Protein AF-A0A1U8KD49-F1 (afdb_monomer)

Structure (mmCIF, N/CA/C/O backbone):
data_AF-A0A1U8KD49-F1
#
_entry.id   AF-A0A1U8KD49-F1
#
loop_
_atom_site.group_PDB
_atom_site.id
_atom_site.type_symbol
_atom_site.label_atom_id
_atom_site.label_alt_id
_atom_site.label_comp_id
_atom_site.label_asym_id
_atom_site.label_entity_id
_atom_site.label_seq_id
_atom_site.pdbx_PDB_ins_code
_atom_site.Cartn_x
_atom_site.Cartn_y
_atom_site.Cartn_z
_atom_site.occupancy
_atom_site.B_iso_or_equiv
_atom_site.auth_seq_id
_atom_site.auth_comp_id
_atom_site.auth_asym_id
_atom_site.auth_atom_id
_atom_site.pdbx_PDB_model_num
ATOM 1 N N . MET A 1 1 ? 16.322 -12.429 -17.087 1.00 39.69 1 MET A N 1
ATOM 2 C CA . MET A 1 1 ? 16.325 -11.228 -16.225 1.00 39.69 1 MET A CA 1
ATOM 3 C C . MET A 1 1 ? 15.456 -10.163 -16.872 1.00 39.69 1 MET A C 1
ATOM 5 O O . MET A 1 1 ? 15.787 -9.677 -17.948 1.00 39.69 1 MET A O 1
ATOM 9 N N . MET A 1 2 ? 14.303 -9.875 -16.275 1.00 46.62 2 MET A N 1
ATOM 10 C CA . MET A 1 2 ? 13.375 -8.857 -16.763 1.00 46.62 2 MET A CA 1
ATOM 11 C C . MET A 1 2 ? 13.887 -7.474 -16.328 1.00 46.62 2 MET A C 1
ATOM 13 O O . MET A 1 2 ? 13.907 -7.162 -15.144 1.00 46.62 2 MET A O 1
ATOM 17 N N . HIS A 1 3 ? 14.413 -6.709 -17.286 1.00 48.50 3 HIS A N 1
ATOM 18 C CA . HIS A 1 3 ? 15.120 -5.446 -17.068 1.00 48.50 3 HIS A CA 1
ATOM 19 C C . HIS A 1 3 ? 14.134 -4.336 -16.668 1.00 48.50 3 HIS A C 1
ATOM 21 O O . HIS A 1 3 ? 13.364 -3.903 -17.519 1.00 48.50 3 HIS A O 1
ATOM 27 N N . GLY A 1 4 ? 14.166 -3.895 -15.401 1.00 55.78 4 GLY A N 1
ATOM 28 C CA . GLY A 1 4 ? 13.639 -2.629 -14.843 1.00 55.78 4 GLY A CA 1
ATOM 29 C C . GLY A 1 4 ? 12.175 -2.255 -15.129 1.00 55.78 4 GLY A C 1
ATOM 30 O O . GLY A 1 4 ? 11.352 -2.179 -14.224 1.00 55.78 4 GLY A O 1
ATOM 31 N N . ASN A 1 5 ? 11.826 -2.049 -16.396 1.00 68.94 5 ASN A N 1
ATOM 32 C CA . ASN A 1 5 ? 10.524 -1.573 -16.851 1.00 68.94 5 ASN A CA 1
ATOM 33 C C . ASN A 1 5 ? 9.392 -2.594 -16.621 1.00 68.94 5 ASN A C 1
ATOM 35 O O . ASN A 1 5 ? 8.321 -2.249 -16.133 1.00 68.94 5 ASN A O 1
ATOM 39 N N . SER A 1 6 ? 9.617 -3.879 -16.912 1.00 78.12 6 SER A N 1
ATOM 40 C CA . SER A 1 6 ? 8.563 -4.899 -16.780 1.00 78.12 6 SER A CA 1
ATOM 41 C C . SER A 1 6 ? 8.219 -5.223 -15.325 1.00 78.12 6 SER A C 1
ATOM 43 O O . SER A 1 6 ? 7.054 -5.460 -15.023 1.00 78.12 6 SER A O 1
ATOM 45 N N . ARG A 1 7 ? 9.204 -5.203 -14.413 1.00 83.69 7 ARG A N 1
ATOM 46 C CA . ARG A 1 7 ? 8.958 -5.411 -12.976 1.00 83.69 7 ARG A CA 1
ATOM 47 C C . ARG A 1 7 ? 8.125 -4.271 -12.396 1.00 83.69 7 ARG A C 1
ATOM 49 O O . ARG A 1 7 ? 7.139 -4.536 -11.716 1.00 83.69 7 ARG A O 1
ATOM 56 N N . GLY A 1 8 ? 8.467 -3.027 -12.738 1.00 86.50 8 GLY A N 1
ATOM 57 C CA . GLY A 1 8 ? 7.682 -1.857 -12.349 1.00 86.50 8 GLY A CA 1
ATOM 58 C C . GLY A 1 8 ? 6.231 -1.935 -12.836 1.00 86.50 8 GLY A C 1
ATOM 59 O O . GLY A 1 8 ? 5.314 -1.739 -12.043 1.00 86.50 8 GLY A O 1
ATOM 60 N N . ILE A 1 9 ? 6.016 -2.308 -14.104 1.00 87.31 9 ILE A N 1
ATOM 61 C CA . ILE A 1 9 ? 4.671 -2.482 -14.686 1.00 87.31 9 ILE A CA 1
ATOM 62 C C . ILE A 1 9 ? 3.866 -3.555 -13.939 1.00 87.31 9 ILE A C 1
ATOM 64 O O . ILE A 1 9 ? 2.699 -3.331 -13.620 1.00 87.31 9 ILE A O 1
ATOM 68 N N . VAL A 1 10 ? 4.472 -4.708 -13.637 1.00 91.62 10 VAL A N 1
ATOM 69 C CA . VAL A 1 10 ? 3.797 -5.787 -12.896 1.00 91.62 10 VAL A CA 1
ATOM 70 C C . VAL A 1 10 ? 3.425 -5.331 -11.485 1.00 91.62 10 VAL A C 1
ATOM 72 O O . VAL A 1 10 ? 2.280 -5.506 -11.076 1.00 91.62 10 VAL A O 1
ATOM 75 N N . ASN A 1 11 ? 4.347 -4.686 -10.769 1.00 93.44 11 ASN A N 1
ATOM 76 C CA . ASN A 1 11 ? 4.097 -4.176 -9.421 1.00 93.44 11 ASN A CA 1
ATOM 77 C C . ASN A 1 11 ? 2.962 -3.139 -9.403 1.00 93.44 11 ASN A C 1
ATOM 79 O O . ASN A 1 11 ? 2.068 -3.224 -8.563 1.00 93.44 11 ASN A O 1
ATOM 83 N N . MET A 1 12 ? 2.940 -2.207 -10.365 1.00 92.81 12 MET A N 1
ATOM 84 C CA . MET A 1 12 ? 1.821 -1.269 -10.532 1.00 92.81 12 MET A CA 1
ATOM 85 C C . MET A 1 12 ? 0.495 -1.996 -10.771 1.00 92.81 12 MET A C 1
ATOM 87 O O . MET A 1 12 ? -0.521 -1.623 -10.191 1.00 92.81 12 MET A O 1
ATOM 91 N N . HIS A 1 13 ? 0.492 -3.031 -11.617 1.00 94.69 13 HIS A N 1
ATOM 92 C CA . HIS A 1 13 ? -0.726 -3.771 -11.936 1.00 94.69 13 HIS A CA 1
ATOM 93 C C . HIS A 1 13 ? -1.283 -4.517 -10.719 1.00 94.69 13 HIS A C 1
ATOM 95 O O . HIS A 1 13 ? -2.490 -4.496 -10.491 1.00 94.69 13 HIS A O 1
ATOM 101 N N . ILE A 1 14 ? -0.411 -5.112 -9.900 1.00 96.06 14 ILE A N 1
ATOM 102 C CA . ILE A 1 14 ? -0.810 -5.763 -8.647 1.00 96.06 14 ILE A CA 1
ATOM 103 C C . ILE A 1 14 ? -1.430 -4.740 -7.685 1.00 96.06 14 ILE A C 1
ATOM 105 O O . ILE A 1 14 ? -2.514 -4.990 -7.155 1.00 96.06 14 ILE A O 1
ATOM 109 N N . LEU A 1 15 ? -0.792 -3.575 -7.505 1.00 95.88 15 LEU A N 1
ATOM 110 C CA . LEU A 1 15 ? -1.328 -2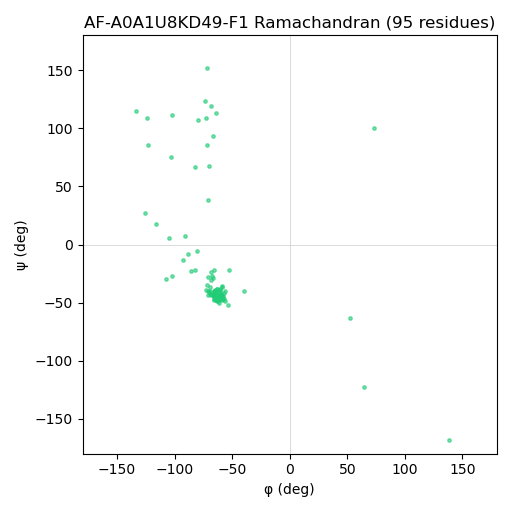.497 -6.665 1.00 95.88 15 LEU A CA 1
ATOM 111 C C . LEU A 1 15 ? -2.692 -2.008 -7.172 1.00 95.88 15 LEU A C 1
ATOM 113 O O . LEU A 1 15 ? -3.606 -1.820 -6.369 1.00 95.88 15 LEU A O 1
ATOM 117 N N . ASP A 1 16 ? -2.867 -1.836 -8.486 1.00 95.56 16 ASP A N 1
ATOM 118 C CA . ASP A 1 16 ? -4.161 -1.454 -9.062 1.00 95.56 16 ASP A CA 1
ATOM 119 C C . ASP A 1 16 ? -5.234 -2.504 -8.775 1.00 95.56 16 ASP A C 1
ATOM 121 O O . ASP A 1 16 ? -6.299 -2.162 -8.269 1.00 95.56 16 ASP A O 1
ATOM 125 N N . MET A 1 17 ? -4.952 -3.780 -9.050 1.00 95.94 17 MET A N 1
ATOM 126 C CA . MET A 1 17 ? -5.908 -4.869 -8.845 1.00 95.94 17 MET A CA 1
ATOM 127 C C . MET A 1 17 ? -6.336 -4.988 -7.382 1.00 95.94 17 MET A C 1
ATOM 129 O O . MET A 1 17 ? -7.533 -5.071 -7.103 1.00 95.94 17 MET A O 1
ATOM 133 N N . ALA A 1 18 ? -5.377 -4.955 -6.456 1.00 95.50 18 ALA A N 1
ATOM 134 C CA . ALA A 1 18 ? -5.646 -5.116 -5.031 1.00 95.50 18 ALA A CA 1
ATOM 135 C C . ALA A 1 18 ? -6.437 -3.942 -4.433 1.00 95.50 18 ALA A C 1
ATOM 137 O O . ALA A 1 18 ? -7.180 -4.124 -3.475 1.00 95.50 18 ALA A O 1
ATOM 138 N N . THR A 1 19 ? -6.317 -2.746 -5.016 1.00 95.56 19 THR A N 1
ATOM 139 C CA . THR A 1 19 ? -6.961 -1.517 -4.520 1.00 95.56 19 THR A CA 1
ATOM 140 C C . THR A 1 19 ? -8.171 -1.088 -5.360 1.00 95.56 19 THR A C 1
ATOM 142 O O . THR A 1 19 ? -8.742 -0.011 -5.145 1.00 95.56 19 THR A O 1
ATOM 145 N N . ARG A 1 20 ? -8.574 -1.904 -6.349 1.00 93.56 20 ARG A N 1
ATOM 146 C CA . ARG A 1 20 ? -9.643 -1.562 -7.299 1.00 93.56 20 ARG A CA 1
ATOM 147 C C . ARG A 1 20 ? -11.032 -1.563 -6.668 1.00 93.56 20 ARG A C 1
ATOM 149 O O . ARG A 1 20 ? -11.824 -0.684 -6.991 1.00 93.56 20 ARG A O 1
ATOM 156 N N . ASN A 1 21 ? -11.310 -2.528 -5.792 1.00 88.75 21 ASN A N 1
ATOM 157 C CA . ASN A 1 21 ? -12.675 -2.888 -5.390 1.00 88.75 21 ASN A CA 1
ATOM 158 C C . ASN A 1 21 ? -12.992 -2.643 -3.906 1.00 88.75 21 ASN A C 1
ATOM 160 O O . ASN A 1 21 ? -13.969 -3.189 -3.401 1.00 88.75 21 ASN A O 1
ATOM 164 N N . GLY A 1 22 ? -12.195 -1.837 -3.205 1.00 89.00 22 GLY A N 1
ATOM 165 C CA . GLY A 1 22 ? -12.443 -1.509 -1.803 1.00 89.00 22 GLY A CA 1
ATOM 166 C C . GLY A 1 22 ? -11.177 -1.502 -0.963 1.00 89.00 22 GLY A C 1
ATOM 167 O O . GLY A 1 22 ? -10.064 -1.489 -1.494 1.00 89.00 22 GLY A O 1
ATOM 168 N N . TYR A 1 23 ? -11.379 -1.453 0.350 1.00 95.69 23 TYR A N 1
ATOM 169 C CA . TYR A 1 23 ? -10.303 -1.412 1.327 1.00 95.69 23 TYR A CA 1
ATOM 170 C C . TYR A 1 23 ? -9.567 -2.752 1.433 1.00 95.69 23 TYR A C 1
ATOM 172 O O . TYR A 1 23 ? -10.125 -3.825 1.194 1.00 95.69 23 TYR A O 1
ATOM 180 N N . VAL A 1 24 ? -8.297 -2.675 1.814 1.00 96.12 24 VAL A N 1
ATOM 181 C CA . VAL A 1 24 ? -7.430 -3.812 2.101 1.00 96.12 24 VAL A CA 1
ATOM 182 C C . VAL A 1 24 ? -7.343 -3.951 3.617 1.00 96.12 24 VAL A C 1
ATOM 184 O O . VAL A 1 24 ? -6.762 -3.100 4.288 1.00 96.12 24 VAL A O 1
ATOM 187 N N . HIS A 1 25 ? -7.930 -5.025 4.141 1.00 94.50 25 HIS A N 1
ATOM 188 C CA . HIS A 1 25 ? -7.985 -5.301 5.582 1.00 94.50 25 HIS A CA 1
ATOM 189 C C . HIS A 1 25 ? -7.062 -6.443 6.010 1.00 94.50 25 HIS A C 1
ATOM 191 O O . HIS A 1 25 ? -6.599 -6.480 7.148 1.00 94.50 25 HIS A O 1
ATOM 197 N N . ASP A 1 26 ? -6.818 -7.399 5.109 1.00 93.81 26 ASP A N 1
ATOM 198 C CA . ASP A 1 26 ? -6.049 -8.599 5.419 1.00 93.81 26 ASP A CA 1
ATOM 199 C C . ASP A 1 26 ? -4.569 -8.249 5.670 1.00 93.81 26 ASP A C 1
ATOM 201 O O . ASP A 1 26 ? -3.900 -7.748 4.761 1.00 93.81 26 ASP A O 1
ATOM 205 N N . PRO A 1 27 ? -4.023 -8.517 6.871 1.00 92.44 27 PRO A N 1
ATOM 206 C CA . PRO A 1 27 ? -2.658 -8.132 7.215 1.00 92.44 27 PRO A CA 1
ATOM 207 C C . PRO A 1 27 ? -1.577 -8.706 6.305 1.00 92.44 27 PRO A C 1
ATOM 209 O O . PRO A 1 27 ? -0.582 -8.034 6.044 1.00 92.44 27 PRO A O 1
ATOM 212 N N . THR A 1 28 ? -1.755 -9.936 5.825 1.00 95.44 28 THR A N 1
ATOM 213 C CA . THR A 1 28 ? -0.787 -10.582 4.933 1.00 95.44 28 THR A CA 1
ATOM 214 C C . THR A 1 28 ? -0.781 -9.903 3.569 1.00 95.44 28 THR A C 1
ATOM 216 O O . THR A 1 28 ? 0.281 -9.644 3.005 1.00 95.44 28 THR A O 1
ATOM 219 N N . THR A 1 29 ? -1.959 -9.541 3.068 1.00 96.00 29 THR A N 1
ATOM 220 C CA . THR A 1 29 ? -2.117 -8.768 1.837 1.00 96.00 29 THR A CA 1
ATOM 221 C C . THR A 1 29 ? -1.512 -7.373 1.988 1.00 96.00 29 THR A C 1
ATOM 223 O O . THR A 1 29 ? -0.787 -6.934 1.100 1.00 96.00 29 THR A O 1
ATOM 226 N N . ILE A 1 30 ? -1.738 -6.692 3.117 1.00 96.56 30 ILE A N 1
ATOM 227 C CA . ILE A 1 30 ? -1.136 -5.377 3.393 1.00 96.56 30 ILE A CA 1
ATOM 228 C C . ILE A 1 30 ? 0.394 -5.468 3.374 1.00 96.56 30 ILE A C 1
ATOM 230 O O . ILE A 1 30 ? 1.036 -4.668 2.695 1.00 96.56 30 ILE A O 1
ATOM 234 N N . GLN A 1 31 ? 0.970 -6.464 4.052 1.00 96.12 31 GLN A N 1
ATOM 235 C CA . GLN A 1 31 ? 2.418 -6.678 4.085 1.00 96.12 31 GLN A CA 1
ATOM 236 C C . GLN A 1 31 ? 2.993 -6.930 2.684 1.00 96.12 31 GLN A C 1
ATOM 238 O O . GLN A 1 31 ? 3.963 -6.290 2.284 1.00 96.12 31 GLN A O 1
ATOM 243 N N . LEU A 1 32 ? 2.357 -7.807 1.902 1.00 96.94 32 LEU A N 1
ATOM 244 C CA . LEU A 1 32 ? 2.779 -8.096 0.531 1.00 96.94 32 LEU A CA 1
ATOM 245 C C . LEU A 1 32 ? 2.765 -6.835 -0.348 1.00 96.94 32 LEU A C 1
ATOM 247 O O . LEU A 1 32 ? 3.716 -6.564 -1.080 1.00 96.94 32 LEU A O 1
ATOM 251 N N . LEU A 1 33 ? 1.687 -6.050 -0.290 1.00 97.06 33 LEU A N 1
ATOM 252 C CA . LEU A 1 33 ? 1.561 -4.819 -1.076 1.00 97.06 33 LEU A CA 1
ATOM 253 C C . LEU A 1 33 ? 2.544 -3.738 -0.612 1.00 97.06 33 LEU A C 1
ATOM 255 O O . LEU A 1 33 ? 3.012 -2.944 -1.434 1.00 97.06 33 LEU A O 1
ATOM 259 N N . PHE A 1 34 ? 2.894 -3.724 0.674 1.00 95.56 34 PHE A N 1
ATOM 260 C CA . PHE A 1 34 ? 3.923 -2.846 1.213 1.00 95.56 34 PHE A CA 1
ATOM 261 C C . PHE A 1 34 ? 5.309 -3.191 0.651 1.00 95.56 34 PHE A C 1
ATOM 263 O O . PHE A 1 34 ? 5.984 -2.309 0.121 1.00 95.56 34 PHE A O 1
ATOM 270 N N . GLU A 1 35 ? 5.692 -4.468 0.639 1.00 95.12 35 GLU A N 1
ATOM 271 C CA . GLU A 1 35 ? 6.952 -4.932 0.037 1.00 95.12 35 GLU A CA 1
ATOM 272 C C . GLU A 1 35 ? 7.015 -4.635 -1.471 1.00 95.12 35 GLU A C 1
ATOM 274 O O . GLU A 1 35 ? 8.032 -4.163 -1.988 1.00 95.12 35 GLU A O 1
ATOM 279 N N . ILE A 1 36 ? 5.902 -4.832 -2.186 1.00 94.81 36 ILE A N 1
ATOM 280 C CA . ILE A 1 36 ? 5.775 -4.459 -3.603 1.00 94.81 36 ILE A CA 1
ATOM 281 C C . ILE A 1 36 ? 5.963 -2.949 -3.792 1.00 94.81 36 ILE A C 1
ATOM 283 O O . ILE A 1 36 ? 6.632 -2.527 -4.739 1.00 94.81 36 ILE A O 1
ATOM 287 N N . SER A 1 37 ? 5.399 -2.135 -2.897 1.00 92.69 37 SER A N 1
ATOM 288 C CA . SER A 1 37 ? 5.522 -0.674 -2.933 1.00 92.69 37 SER A CA 1
ATOM 289 C C . SER A 1 37 ? 6.958 -0.217 -2.685 1.00 92.69 37 SER A C 1
ATOM 291 O O . SER A 1 37 ? 7.439 0.666 -3.393 1.00 92.69 37 SER A O 1
ATOM 293 N N . GLN A 1 38 ? 7.670 -0.850 -1.749 1.00 90.69 38 GLN A N 1
ATOM 294 C CA . GLN A 1 38 ? 9.094 -0.599 -1.514 1.00 90.69 38 GLN A CA 1
ATOM 295 C C . GLN A 1 38 ? 9.933 -0.958 -2.744 1.00 90.69 38 GLN A C 1
ATOM 297 O O . GLN A 1 38 ? 10.712 -0.134 -3.216 1.00 90.69 38 GLN A O 1
ATOM 302 N N . ALA A 1 39 ? 9.723 -2.145 -3.322 1.00 89.56 39 ALA A N 1
ATOM 303 C CA . ALA A 1 39 ? 10.428 -2.560 -4.533 1.00 89.56 39 ALA A CA 1
ATOM 304 C C . ALA A 1 39 ? 10.158 -1.610 -5.714 1.00 89.56 39 ALA A C 1
ATOM 306 O O . ALA A 1 39 ? 11.065 -1.309 -6.488 1.00 89.56 39 ALA A O 1
ATOM 307 N N . LEU A 1 40 ? 8.919 -1.119 -5.839 1.00 87.25 40 LEU A N 1
ATOM 308 C CA . LEU A 1 40 ? 8.535 -0.156 -6.869 1.00 87.25 40 LEU A CA 1
ATOM 309 C C . LEU A 1 40 ? 9.169 1.227 -6.645 1.00 87.25 40 LEU A C 1
ATOM 311 O O . LEU A 1 40 ? 9.548 1.854 -7.628 1.00 87.25 40 LEU A O 1
ATOM 315 N N . HIS A 1 41 ? 9.310 1.673 -5.391 1.00 81.56 41 HIS A N 1
ATOM 316 C CA . HIS A 1 41 ? 9.969 2.932 -5.018 1.00 81.56 41 HIS A CA 1
ATOM 317 C C . HIS A 1 41 ? 11.490 2.878 -5.229 1.00 81.56 41 HIS A C 1
ATOM 319 O O . HIS A 1 41 ? 12.077 3.822 -5.748 1.00 81.56 41 HIS A O 1
ATOM 325 N N . SER A 1 42 ? 12.157 1.784 -4.850 1.0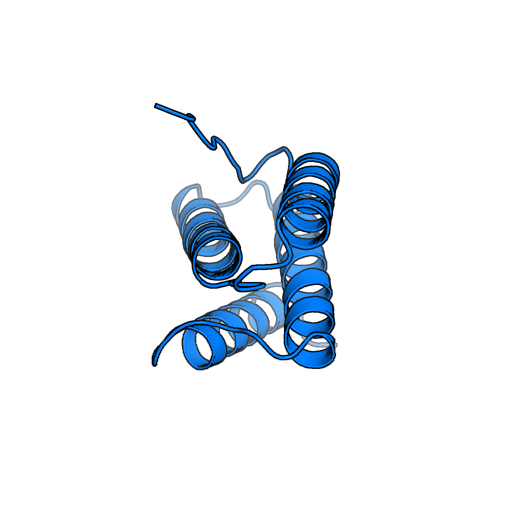0 75.75 42 SER A N 1
ATOM 326 C CA . SER A 1 42 ? 13.614 1.655 -5.013 1.00 75.75 42 SER A CA 1
ATOM 327 C C . SER A 1 42 ? 14.051 1.594 -6.483 1.00 75.75 42 SER A C 1
ATOM 329 O O . SER A 1 42 ? 15.150 2.033 -6.815 1.00 75.75 42 SER A O 1
ATOM 331 N N . ASP A 1 43 ? 13.194 1.090 -7.379 1.00 68.12 43 ASP A N 1
ATOM 332 C CA . ASP A 1 43 ? 13.451 1.105 -8.826 1.00 68.12 43 ASP A CA 1
ATOM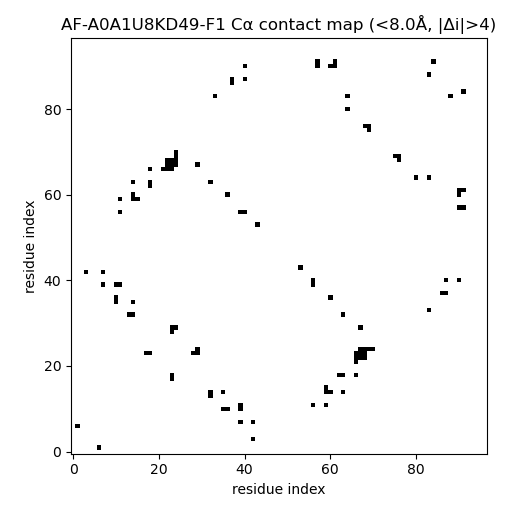 333 C C . ASP A 1 43 ? 13.416 2.532 -9.415 1.00 68.12 43 ASP A C 1
ATOM 335 O O . ASP A 1 43 ? 14.051 2.793 -10.441 1.00 68.12 43 ASP A O 1
ATOM 339 N N . THR A 1 44 ? 12.720 3.467 -8.758 1.00 59.91 44 THR A N 1
ATOM 340 C CA . THR A 1 44 ? 12.613 4.883 -9.148 1.00 59.91 44 THR A CA 1
ATOM 341 C C . THR A 1 44 ? 13.909 5.656 -8.899 1.00 59.91 44 THR A C 1
ATOM 343 O O . THR A 1 44 ? 14.312 6.461 -9.739 1.00 59.91 44 THR A O 1
ATOM 346 N N . ASP A 1 45 ? 14.600 5.381 -7.788 1.00 54.19 45 ASP A N 1
ATOM 347 C CA . ASP A 1 45 ? 15.849 6.065 -7.413 1.00 54.19 45 ASP A CA 1
ATOM 348 C C . ASP A 1 45 ? 17.003 5.768 -8.397 1.00 54.19 45 ASP A C 1
ATOM 350 O O . ASP A 1 45 ? 17.946 6.551 -8.523 1.00 54.19 45 ASP A O 1
ATOM 354 N N . LEU A 1 46 ? 16.916 4.660 -9.145 1.00 49.25 46 LEU A N 1
ATOM 355 C CA . LEU A 1 46 ? 17.915 4.254 -10.139 1.00 49.25 46 LEU A CA 1
ATOM 356 C C . LEU A 1 46 ? 17.694 4.899 -11.522 1.00 49.25 46 LEU A C 1
ATOM 358 O O . LEU A 1 46 ? 18.620 4.981 -12.331 1.00 49.25 46 LEU A O 1
ATOM 362 N N . VAL A 1 47 ? 16.467 5.338 -11.819 1.00 49.25 47 VAL A N 1
ATOM 363 C CA . VAL A 1 47 ? 16.046 5.796 -13.147 1.00 49.25 47 VAL A CA 1
ATOM 364 C C . VAL A 1 47 ? 15.520 7.221 -13.028 1.00 49.25 47 VAL A C 1
ATOM 366 O O . VAL A 1 47 ? 14.323 7.479 -12.949 1.00 49.25 47 VAL A O 1
ATOM 369 N N . ASN A 1 48 ? 16.436 8.184 -13.088 1.00 49.47 48 ASN A N 1
ATOM 370 C CA . ASN A 1 48 ? 16.135 9.616 -13.175 1.00 49.47 48 ASN A CA 1
ATOM 371 C C . ASN A 1 48 ? 15.549 10.002 -14.563 1.00 49.47 48 ASN A C 1
ATOM 373 O O . ASN A 1 48 ? 15.906 11.016 -15.161 1.00 49.47 48 ASN A O 1
ATOM 377 N N . MET A 1 49 ? 14.701 9.142 -15.137 1.00 51.19 49 MET A N 1
ATOM 378 C CA . MET A 1 49 ? 14.236 9.192 -16.518 1.00 51.19 49 MET A CA 1
ATOM 379 C C . MET A 1 49 ? 12.701 9.224 -16.544 1.00 51.19 49 MET A C 1
ATOM 381 O O . MET A 1 49 ? 12.040 8.221 -16.304 1.00 51.19 49 MET A O 1
ATOM 385 N N . LYS A 1 50 ? 12.165 10.395 -16.916 1.00 54.31 50 LYS A N 1
ATOM 386 C CA . LYS A 1 50 ? 10.745 10.742 -17.139 1.00 54.31 50 LYS A CA 1
ATOM 387 C C . LYS A 1 50 ? 9.886 10.884 -15.874 1.00 54.31 50 LYS A C 1
ATOM 389 O O . LYS A 1 50 ? 9.325 9.924 -15.357 1.00 54.31 50 LYS A O 1
ATOM 394 N N . ASN A 1 51 ? 9.683 12.148 -15.496 1.00 61.88 51 ASN A N 1
ATOM 395 C CA . ASN A 1 51 ? 8.758 12.634 -14.463 1.00 61.88 51 ASN A CA 1
ATOM 396 C C . ASN A 1 51 ? 7.400 11.893 -14.454 1.00 61.88 51 ASN A C 1
ATOM 398 O O . ASN A 1 51 ? 6.905 11.531 -1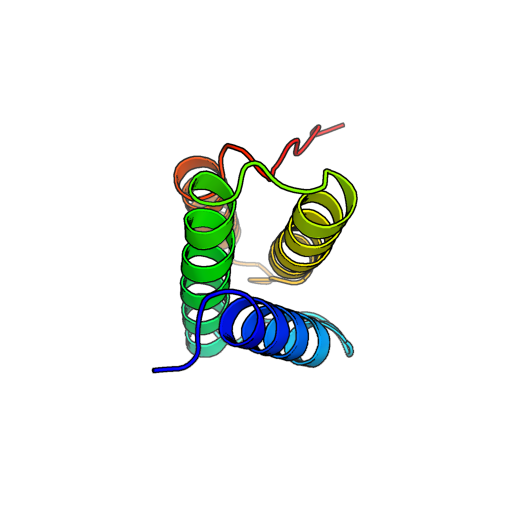3.393 1.00 61.88 51 ASN A O 1
ATOM 402 N N . ASP A 1 52 ? 6.839 11.581 -15.628 1.00 65.88 52 ASP A N 1
ATOM 403 C CA . ASP A 1 52 ? 5.530 10.927 -15.744 1.00 65.88 52 ASP A CA 1
ATOM 404 C C . ASP A 1 52 ? 5.493 9.504 -15.157 1.00 65.88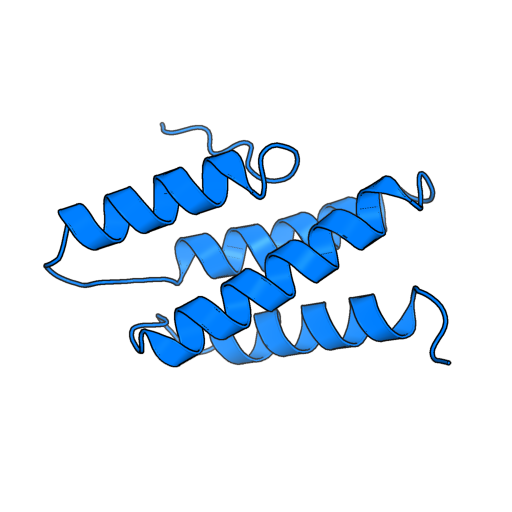 52 ASP A C 1
ATOM 406 O O . ASP A 1 52 ? 4.518 9.143 -14.504 1.00 65.88 52 ASP A O 1
ATOM 410 N N . ALA A 1 53 ? 6.535 8.686 -15.353 1.00 68.62 53 ALA A N 1
ATOM 411 C CA . ALA A 1 53 ? 6.556 7.303 -14.857 1.00 68.62 53 ALA A CA 1
ATOM 412 C C . ALA A 1 53 ? 6.642 7.267 -13.325 1.00 68.62 53 ALA A C 1
ATOM 414 O O . ALA A 1 53 ? 5.894 6.537 -12.670 1.00 68.62 53 ALA A O 1
ATOM 415 N N . ASN A 1 54 ? 7.482 8.136 -12.764 1.00 72.12 54 ASN A N 1
ATOM 416 C CA . ASN A 1 54 ? 7.663 8.287 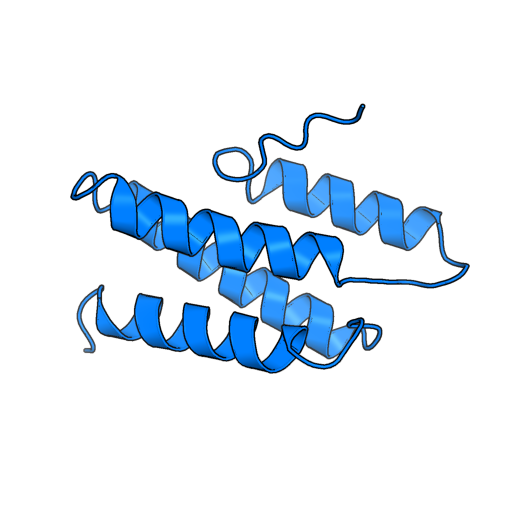-11.322 1.00 72.12 54 ASN A CA 1
ATOM 417 C C . ASN A 1 54 ? 6.372 8.811 -10.670 1.00 72.12 54 ASN A C 1
ATOM 419 O O . ASN A 1 54 ? 5.941 8.309 -9.632 1.00 72.12 54 ASN A O 1
ATOM 423 N N . GLN A 1 55 ? 5.679 9.749 -11.327 1.00 76.69 55 GLN A N 1
ATOM 424 C CA . GLN A 1 55 ? 4.360 10.213 -10.890 1.00 76.69 55 GLN A CA 1
ATOM 425 C C . GLN A 1 55 ? 3.301 9.104 -10.917 1.00 76.69 55 GLN A C 1
ATOM 427 O O . GLN A 1 55 ? 2.454 9.051 -10.025 1.00 76.69 55 GLN A O 1
ATOM 432 N N . GLN A 1 56 ? 3.320 8.210 -11.911 1.00 82.56 56 GLN A N 1
ATOM 433 C CA . GLN A 1 56 ? 2.393 7.073 -11.953 1.00 82.56 56 GLN A CA 1
ATOM 434 C C . GLN A 1 56 ? 2.664 6.079 -10.814 1.00 82.56 56 GLN A C 1
ATOM 436 O O . GLN A 1 56 ? 1.721 5.673 -10.137 1.00 82.56 56 GLN A O 1
ATOM 441 N N . GLN A 1 57 ? 3.930 5.744 -10.534 1.00 85.81 57 GLN A N 1
ATOM 442 C CA . GLN A 1 57 ? 4.304 4.897 -9.387 1.00 85.81 57 GLN A CA 1
ATOM 443 C C . GLN A 1 57 ? 3.793 5.489 -8.073 1.00 85.81 57 GLN A C 1
ATOM 445 O O . GLN A 1 57 ? 3.117 4.806 -7.299 1.00 85.81 57 GLN A O 1
ATOM 450 N N . ALA A 1 58 ? 4.037 6.786 -7.874 1.00 85.50 58 ALA A N 1
ATOM 451 C CA . ALA A 1 58 ? 3.606 7.503 -6.687 1.00 85.50 58 ALA A CA 1
ATOM 452 C C . ALA A 1 58 ? 2.085 7.455 -6.484 1.00 85.50 58 ALA A C 1
ATOM 454 O O . ALA A 1 58 ? 1.618 7.322 -5.352 1.00 85.50 58 ALA A O 1
ATOM 455 N N . ARG A 1 59 ? 1.298 7.499 -7.568 1.00 88.69 59 ARG A N 1
ATOM 456 C 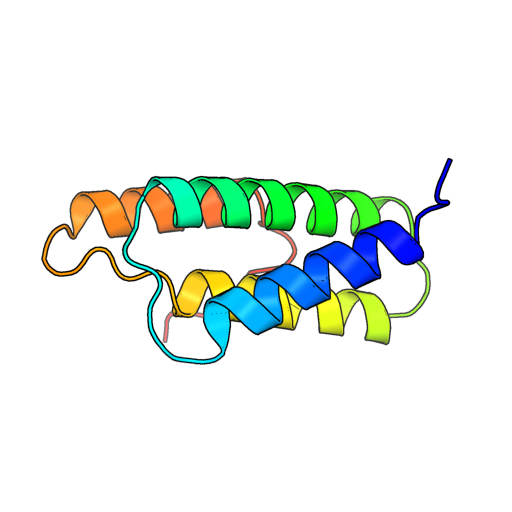CA . ARG A 1 59 ? -0.169 7.386 -7.513 1.00 88.69 59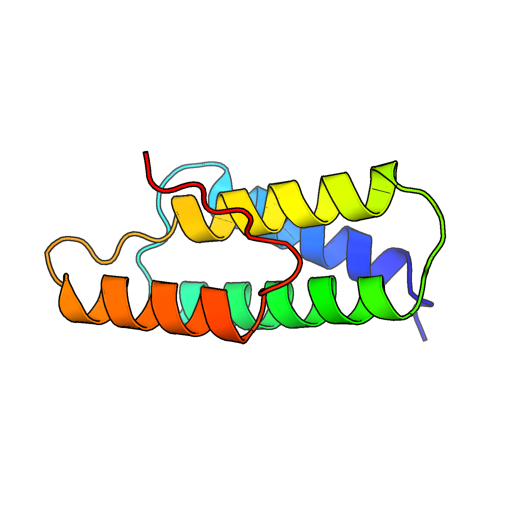 ARG A CA 1
ATOM 457 C C . ARG A 1 59 ? -0.631 6.009 -7.046 1.00 88.69 59 ARG A C 1
ATOM 459 O O . ARG A 1 59 ? -1.525 5.947 -6.205 1.00 88.69 59 ARG A O 1
ATOM 466 N N . PHE A 1 60 ? -0.042 4.926 -7.554 1.00 92.00 60 PHE A N 1
ATOM 467 C CA . PHE A 1 60 ? -0.416 3.566 -7.142 1.00 92.00 60 PHE A CA 1
ATOM 468 C C . PHE A 1 60 ? -0.046 3.284 -5.687 1.00 92.00 60 PHE A C 1
ATOM 470 O O . PHE A 1 60 ? -0.870 2.762 -4.939 1.00 92.00 60 PHE A O 1
ATOM 477 N N . ILE A 1 61 ? 1.146 3.706 -5.266 1.00 92.69 61 ILE A N 1
ATOM 478 C CA . ILE A 1 61 ? 1.600 3.580 -3.877 1.00 92.69 61 ILE A CA 1
ATOM 479 C C . ILE A 1 61 ? 0.716 4.422 -2.949 1.00 92.69 61 ILE A C 1
ATOM 481 O O . ILE A 1 61 ? 0.197 3.917 -1.956 1.00 92.69 61 ILE A O 1
ATOM 485 N N . SER A 1 62 ? 0.452 5.683 -3.308 1.00 91.69 62 SER A N 1
ATOM 486 C CA . SER A 1 62 ? -0.438 6.555 -2.529 1.00 91.69 62 SER A CA 1
ATOM 487 C C . SER A 1 62 ? -1.856 5.993 -2.425 1.00 91.69 62 SER A C 1
ATOM 489 O O . SER A 1 62 ? -2.488 6.097 -1.375 1.00 91.69 62 SER A O 1
ATOM 491 N N . ARG A 1 63 ? -2.374 5.394 -3.507 1.00 94.12 63 ARG A N 1
ATOM 492 C CA . ARG A 1 63 ? -3.679 4.727 -3.498 1.00 94.12 63 ARG A CA 1
ATOM 493 C C . ARG A 1 63 ? -3.671 3.547 -2.537 1.00 94.12 63 ARG A C 1
ATOM 495 O O . ARG A 1 63 ? -4.573 3.468 -1.717 1.00 94.12 63 ARG A O 1
ATOM 502 N N . PHE A 1 64 ? -2.666 2.677 -2.601 1.00 95.44 64 PHE A N 1
ATOM 503 C CA . PHE A 1 64 ? -2.529 1.559 -1.667 1.00 95.44 64 PHE A CA 1
ATOM 504 C C . PHE A 1 64 ? -2.567 2.017 -0.207 1.00 95.44 64 PHE A C 1
ATOM 506 O O . PHE A 1 64 ? -3.422 1.544 0.536 1.00 95.44 64 PHE A O 1
ATOM 513 N N . VAL A 1 65 ? -1.740 2.996 0.172 1.00 94.94 65 VAL A N 1
ATOM 514 C CA . VAL A 1 65 ? -1.707 3.523 1.548 1.00 94.94 65 VAL A CA 1
ATOM 515 C C . VAL A 1 65 ? -3.083 4.028 1.992 1.00 94.94 65 VAL A C 1
ATOM 517 O O . VAL A 1 65 ? -3.492 3.776 3.120 1.00 94.94 65 VAL A O 1
ATOM 520 N N . ARG A 1 66 ? -3.831 4.695 1.102 1.00 94.25 66 ARG A N 1
ATOM 521 C CA . ARG A 1 66 ? -5.192 5.185 1.390 1.00 94.25 66 ARG A CA 1
ATOM 522 C C . ARG A 1 66 ? -6.245 4.084 1.490 1.00 94.25 66 ARG A C 1
ATOM 524 O O . ARG A 1 66 ? -7.257 4.291 2.149 1.00 94.25 66 ARG A O 1
ATOM 531 N N . MET A 1 67 ? -6.053 2.966 0.795 1.00 96.50 67 MET A N 1
ATOM 532 C CA . MET A 1 67 ? -7.003 1.853 0.799 1.00 96.50 67 MET A CA 1
ATOM 533 C C . MET A 1 67 ? -6.737 0.860 1.933 1.00 96.50 67 MET A C 1
ATOM 535 O O . MET A 1 67 ? -7.551 -0.030 2.137 1.00 96.50 67 MET A O 1
ATOM 539 N N . VAL A 1 68 ? -5.636 0.977 2.673 1.00 96.06 68 VAL A N 1
ATOM 540 C CA . VAL A 1 68 ? -5.397 0.147 3.859 1.00 96.06 68 VAL A CA 1
ATOM 541 C C . VAL A 1 68 ? -6.298 0.619 4.992 1.00 96.06 68 VAL A C 1
ATOM 543 O O . VAL A 1 68 ? -6.242 1.779 5.396 1.00 96.06 68 VAL A O 1
ATOM 546 N N . ASP A 1 69 ? -7.104 -0.292 5.524 1.00 93.94 69 ASP A N 1
ATOM 547 C CA . ASP A 1 69 ? -8.007 -0.004 6.631 1.00 93.94 69 ASP A CA 1
ATOM 548 C C . ASP A 1 69 ? -7.900 -1.101 7.690 1.00 93.94 69 ASP A C 1
ATOM 550 O O . ASP A 1 69 ? -8.245 -2.260 7.456 1.00 93.94 69 ASP A O 1
ATOM 554 N N . TYR A 1 70 ? -7.424 -0.723 8.874 1.00 93.25 70 TYR A N 1
ATOM 555 C CA . TYR A 1 70 ? -7.347 -1.616 10.031 1.00 93.25 70 TYR A CA 1
ATOM 556 C C . TYR A 1 70 ? -8.615 -1.552 10.904 1.00 93.25 70 TYR A C 1
ATOM 558 O O . TYR A 1 70 ? -8.661 -2.148 11.980 1.00 93.25 70 TYR A O 1
ATOM 566 N N . GLY A 1 71 ? -9.658 -0.845 10.460 1.00 89.06 71 GLY A N 1
ATOM 567 C CA . GLY A 1 71 ? -10.907 -0.671 11.184 1.00 89.06 71 GLY A CA 1
ATOM 568 C C . GLY A 1 71 ? -10.695 0.108 12.479 1.00 89.06 71 GLY A C 1
ATOM 569 O O . GLY A 1 71 ? -10.198 1.230 12.479 1.00 89.06 71 GLY A O 1
ATOM 570 N N . VAL A 1 72 ? -11.077 -0.498 13.604 1.00 91.38 72 VAL A N 1
ATOM 571 C CA . VAL A 1 72 ? -10.988 0.122 14.939 1.00 91.38 72 VAL A CA 1
ATOM 572 C C . VAL A 1 72 ? -9.585 0.053 15.561 1.00 91.38 72 VAL A C 1
ATOM 574 O O . VAL A 1 72 ? -9.353 0.634 16.619 1.00 91.38 72 VAL A O 1
ATOM 577 N N . GLU A 1 73 ? -8.635 -0.630 14.916 1.00 93.44 73 GLU A N 1
ATOM 578 C CA . GLU A 1 73 ? -7.258 -0.817 15.396 1.00 93.44 73 GLU A CA 1
ATOM 579 C C . GLU A 1 73 ? -6.380 0.408 15.068 1.00 93.44 73 GLU A C 1
ATOM 581 O O . GLU A 1 73 ? -5.451 0.351 14.255 1.00 93.44 73 GLU A O 1
ATOM 586 N N . TYR A 1 74 ? -6.685 1.549 15.694 1.00 90.31 74 TYR A N 1
ATOM 587 C CA . TYR A 1 74 ? -6.043 2.840 15.414 1.00 90.31 74 TYR A CA 1
ATOM 588 C C . TYR A 1 74 ? -4.520 2.824 15.576 1.00 90.31 74 TYR A C 1
ATOM 590 O O . TYR A 1 74 ? -3.814 3.392 14.744 1.00 90.31 74 TYR A O 1
ATOM 598 N N . GLU A 1 75 ? -3.999 2.169 16.617 1.00 95.62 75 GLU A N 1
ATOM 599 C CA . GLU A 1 75 ? -2.551 2.084 16.851 1.00 95.62 75 GLU A CA 1
ATOM 600 C C . GLU A 1 75 ? -1.845 1.334 15.724 1.00 95.62 75 GLU A C 1
ATOM 602 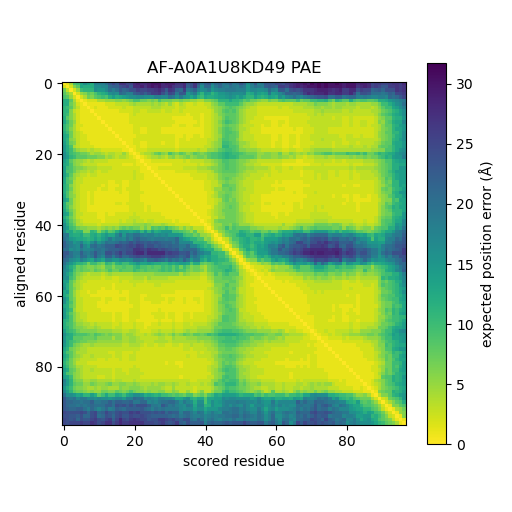O O . GLU A 1 75 ? -0.776 1.740 15.271 1.00 95.62 75 GLU A O 1
ATOM 607 N N . ARG A 1 76 ? -2.479 0.275 15.214 1.00 92.81 76 ARG A N 1
ATOM 608 C CA . ARG A 1 76 ? -1.952 -0.512 14.102 1.00 92.81 76 ARG A CA 1
ATOM 609 C C . ARG A 1 76 ? -1.990 0.269 12.794 1.00 92.81 76 ARG A C 1
ATOM 611 O O . ARG A 1 76 ? -1.018 0.240 12.043 1.00 92.81 76 ARG A O 1
ATOM 618 N N . HIS A 1 77 ? -3.072 1.009 12.553 1.00 94.12 77 HIS A N 1
ATOM 619 C CA . HIS A 1 77 ? -3.153 1.915 11.411 1.00 94.12 77 HIS A CA 1
ATOM 620 C C . HIS A 1 77 ? -2.083 3.011 11.482 1.00 94.12 77 HIS A C 1
ATOM 622 O O . HIS A 1 77 ? -1.398 3.274 10.496 1.00 94.12 77 HIS A O 1
ATOM 628 N N . LEU A 1 78 ? -1.876 3.608 12.658 1.00 94.25 78 LEU A N 1
ATOM 629 C CA . LEU A 1 78 ? -0.841 4.618 12.862 1.00 94.25 78 LEU A CA 1
ATOM 630 C C . LEU A 1 78 ? 0.566 4.042 12.658 1.00 94.25 78 LEU A C 1
ATOM 632 O O . LEU A 1 78 ? 1.384 4.671 11.989 1.00 94.25 78 LEU A O 1
ATOM 636 N N . ALA A 1 79 ? 0.842 2.848 13.189 1.00 95.12 79 ALA A N 1
ATOM 637 C CA . ALA A 1 79 ? 2.113 2.155 12.990 1.00 95.12 79 ALA A CA 1
ATOM 638 C C . ALA A 1 79 ? 2.404 1.934 11.500 1.00 95.12 79 ALA A C 1
ATOM 640 O O . ALA A 1 79 ? 3.482 2.295 11.029 1.00 95.12 79 ALA A O 1
ATOM 641 N N . PHE A 1 80 ? 1.412 1.455 10.746 1.00 94.62 80 PHE A N 1
ATOM 642 C CA . PHE A 1 80 ? 1.512 1.299 9.297 1.00 94.62 80 PHE A CA 1
ATOM 643 C C . PHE A 1 80 ? 1.809 2.625 8.578 1.00 94.62 80 PHE A C 1
ATOM 645 O O . PHE A 1 80 ? 2.685 2.681 7.714 1.00 94.62 80 PHE A O 1
ATOM 652 N N . LEU A 1 81 ? 1.133 3.721 8.944 1.00 93.06 81 LEU A N 1
ATOM 653 C CA . LEU A 1 81 ? 1.389 5.037 8.346 1.00 93.06 81 LEU A CA 1
ATOM 654 C C . LEU A 1 81 ? 2.801 5.557 8.655 1.00 93.06 81 LEU A C 1
ATOM 656 O O . LEU A 1 81 ? 3.442 6.147 7.782 1.00 93.06 81 LEU A O 1
ATOM 660 N N . MET A 1 82 ? 3.299 5.342 9.876 1.00 92.19 82 MET A N 1
ATOM 661 C CA . MET A 1 82 ? 4.670 5.704 10.249 1.00 92.19 82 MET A CA 1
ATOM 662 C C . MET A 1 82 ? 5.698 4.902 9.449 1.00 92.19 82 MET A C 1
ATOM 664 O O . MET A 1 82 ? 6.677 5.472 8.964 1.00 92.19 82 MET A O 1
ATOM 668 N N . GLU A 1 83 ? 5.453 3.607 9.265 1.00 92.19 83 GLU A N 1
ATOM 669 C CA . GLU A 1 83 ? 6.310 2.734 8.468 1.00 92.19 83 GLU A CA 1
ATOM 670 C C . GLU A 1 83 ? 6.317 3.151 6.992 1.00 92.19 83 GLU A C 1
ATOM 672 O O . GLU A 1 83 ? 7.383 3.315 6.395 1.00 92.19 83 GLU A O 1
ATOM 677 N N . CYS A 1 84 ? 5.143 3.456 6.428 1.00 91.12 84 CYS A N 1
ATOM 678 C CA . CYS A 1 84 ? 5.018 4.022 5.086 1.00 91.12 84 CYS A CA 1
ATOM 679 C C . CYS A 1 84 ? 5.788 5.332 4.948 1.00 91.12 84 CYS A C 1
ATOM 681 O O . CYS A 1 84 ? 6.506 5.519 3.969 1.00 91.12 84 CYS A O 1
ATOM 683 N N . ARG A 1 85 ? 5.690 6.233 5.931 1.00 86.12 85 ARG A N 1
ATOM 684 C CA . ARG A 1 85 ? 6.445 7.487 5.913 1.00 86.12 85 ARG A CA 1
ATOM 685 C C . ARG A 1 85 ? 7.949 7.224 5.883 1.00 86.12 85 ARG A C 1
ATOM 687 O O . ARG A 1 85 ? 8.634 7.855 5.088 1.00 86.12 85 ARG A O 1
ATOM 694 N N . GLY A 1 86 ? 8.461 6.309 6.703 1.00 85.31 86 GLY A N 1
ATOM 695 C CA . GLY A 1 86 ? 9.888 5.978 6.732 1.00 85.31 86 GLY A CA 1
ATOM 696 C C . GLY A 1 86 ? 10.384 5.331 5.436 1.00 85.31 86 GLY A C 1
ATOM 697 O O . GLY A 1 86 ? 11.402 5.746 4.891 1.00 85.31 86 GLY A O 1
ATOM 698 N N . ALA A 1 87 ? 9.647 4.349 4.918 1.00 85.19 87 ALA A N 1
ATOM 699 C CA . ALA A 1 87 ? 10.068 3.560 3.761 1.00 85.19 87 ALA A CA 1
ATOM 700 C C . ALA A 1 87 ? 9.785 4.221 2.400 1.00 85.19 87 ALA A C 1
ATOM 702 O O . ALA A 1 87 ? 10.413 3.858 1.410 1.00 85.19 87 ALA A O 1
ATOM 703 N N . LEU A 1 88 ? 8.836 5.163 2.334 1.00 81.06 88 LEU A N 1
ATOM 704 C CA . LEU A 1 88 ? 8.329 5.761 1.089 1.00 81.06 88 LEU A CA 1
ATOM 705 C C . LEU A 1 88 ? 8.430 7.300 1.105 1.00 81.06 88 LEU A C 1
ATOM 707 O O . LEU A 1 88 ? 7.643 7.993 0.454 1.00 81.06 88 LEU A O 1
ATOM 711 N N . SER A 1 89 ? 9.388 7.839 1.870 1.00 68.31 89 SER A N 1
ATOM 712 C CA . SER A 1 89 ? 9.563 9.274 2.159 1.00 68.31 89 SER A CA 1
ATOM 713 C C . SER A 1 89 ? 9.620 10.197 0.927 1.00 68.31 89 SER A C 1
ATOM 715 O O . SER A 1 89 ? 9.308 11.375 1.073 1.00 68.31 89 SER A O 1
ATOM 717 N N . ASN A 1 90 ? 9.947 9.700 -0.277 1.00 61.09 90 ASN A N 1
ATOM 718 C CA . ASN A 1 90 ? 9.992 10.520 -1.502 1.00 61.09 90 ASN A CA 1
ATOM 719 C C . ASN A 1 90 ? 8.677 10.528 -2.305 1.00 61.09 90 ASN A C 1
ATOM 721 O O . ASN A 1 90 ? 8.514 11.343 -3.210 1.00 61.09 90 ASN A O 1
ATOM 725 N N . ILE A 1 91 ? 7.739 9.627 -2.003 1.00 57.19 91 ILE A N 1
ATOM 726 C CA . ILE A 1 91 ? 6.478 9.458 -2.749 1.00 57.19 91 ILE A CA 1
ATOM 727 C C . ILE A 1 91 ? 5.292 10.083 -2.015 1.00 57.19 91 ILE A C 1
ATOM 729 O O . ILE A 1 91 ? 4.302 10.495 -2.622 1.00 57.19 91 ILE A O 1
ATOM 733 N N . ILE A 1 92 ? 5.397 10.159 -0.695 1.00 52.56 92 ILE A N 1
ATOM 734 C CA . ILE A 1 92 ? 4.302 10.506 0.191 1.00 52.56 92 ILE A CA 1
ATOM 735 C C . ILE A 1 92 ? 4.475 11.959 0.656 1.00 52.56 92 ILE A C 1
ATOM 737 O O . ILE A 1 92 ? 4.789 12.230 1.813 1.00 52.56 92 ILE A O 1
ATOM 741 N N . GLU A 1 93 ? 4.187 12.926 -0.219 1.00 51.81 93 GLU A N 1
ATOM 742 C CA . GLU A 1 93 ? 3.676 14.226 0.248 1.00 51.81 93 GLU A CA 1
ATOM 743 C C . GLU A 1 93 ? 2.240 14.012 0.770 1.00 51.81 93 GLU A C 1
ATOM 745 O O . GLU A 1 93 ? 1.251 14.459 0.186 1.00 51.81 93 GLU A O 1
ATOM 750 N N . LEU A 1 94 ? 2.086 13.277 1.879 1.00 49.62 94 LEU A N 1
ATOM 751 C CA . LEU A 1 94 ? 0.841 13.290 2.645 1.00 49.62 94 LEU A CA 1
ATOM 752 C C . LEU A 1 94 ? 0.766 14.645 3.335 1.00 49.62 94 LEU A C 1
ATOM 754 O O . LEU A 1 94 ? 1.177 14.821 4.480 1.00 49.62 94 LEU A O 1
ATOM 758 N N . LYS A 1 95 ? 0.239 15.624 2.605 1.00 39.12 95 LYS A N 1
ATOM 759 C CA . LYS A 1 95 ? -0.263 16.854 3.195 1.00 39.12 95 LYS A CA 1
ATOM 760 C C . LYS A 1 95 ? -1.491 16.467 4.020 1.00 39.12 95 LYS A C 1
ATOM 762 O O . LYS A 1 95 ? -2.584 16.313 3.482 1.00 39.12 95 LYS A O 1
ATOM 767 N N . ILE A 1 96 ? -1.269 16.210 5.307 1.00 37.19 96 ILE A N 1
ATOM 768 C CA . ILE A 1 96 ? -2.334 16.103 6.304 1.00 37.19 96 ILE A CA 1
ATOM 769 C C . ILE A 1 96 ? -2.968 17.495 6.354 1.00 37.19 96 ILE A C 1
ATOM 771 O O . ILE A 1 96 ? -2.282 18.459 6.695 1.00 37.19 96 ILE A O 1
ATOM 775 N N . ASN A 1 97 ? -4.218 17.606 5.915 1.00 33.41 97 ASN A N 1
ATOM 776 C CA . ASN A 1 97 ? -5.006 18.835 5.936 1.00 33.41 97 ASN A CA 1
ATOM 777 C C . ASN A 1 97 ? -6.254 18.580 6.774 1.00 33.41 97 ASN A C 1
ATOM 779 O O . ASN A 1 97 ? -6.865 17.510 6.551 1.00 33.41 97 ASN A O 1
#

Foldseek 3Di:
DPPLPVLLVVLLVLLCVCLVPAADADPVSLVVNVVSLLVNQVSCVVDPDDPVSLLSSLVSSVSNLVRYDNDPPVVVNVVSVVVCCVRVVPSDPPPPD

Sequence (97 aa):
MMHGNSRGIVNMHILDMATRNGYVHDPTTIQLLFEISQALHSDTDLVNMKNDANQQQARFISRFVRMVDYGVEYERHLAFLMECRGALSNIIELKIN

Radius of gyration: 13.38 Å; Cα contacts (8 Å, |Δi|>4): 59; chains: 1; bounding box: 31×30×34 Å

Solvent-accessible surface area (backbone atoms only — not comparable to full-atom values): 5710 Å² total; per-residue (Å²): 134,78,72,69,63,59,54,44,51,50,45,49,48,52,42,46,62,66,49,65,86,48,70,44,61,56,67,69,57,52,51,54,52,49,54,44,41,45,56,48,51,59,58,44,78,76,47,96,69,58,73,67,61,55,52,51,52,31,49,41,46,53,49,44,64,71,29,53,44,59,77,87,42,56,70,61,44,49,51,51,53,53,50,48,47,70,71,39,59,90,58,59,84,74,76,84,125

Mean predicted aligned error: 7.35 Å

pLDDT: mean 81.58, std 17.83, range [33.41, 97.06]

Secondary structure (DSSP, 8-state):
---THHHHHHHHHHHHHHHSSS-B--HHHHHHHHHHHHHHHHHHHT----HHHHHHHHHHHHHHHHHB--TT-HHHHHHHHHHHHHHTTTT------

Nearest PDB structures (foldseek):
  8syo-assembly1_A  TM=8.506E-01  e=3.389E-03  Homo sapiens
  9au7-assembly1_A  TM=8.601E-01  e=5.786E-03  Homo sapiens
  8g9j-assembly1_A  TM=5.745E-01  e=2.578E+00  synthetic construct